Protein AF-A0A0Q4G9V9-F1 (afdb_monomer)

Mean predicted aligned error: 7.84 Å

Foldseek 3Di:
DFDFAPWDQPDQAWTWTDTPQKIKTKGDVVVLVVLVEPCVVVVVVCVVCVVVVFHKMKMAIGSRSSPTYNVSIDIDRPPPPPPD

Solvent-accessible surface area (backbone atoms only — not comparable to full-atom values): 4718 Å² total; per-residue (Å²): 135,79,61,67,43,72,71,47,69,48,88,91,42,35,39,34,25,32,46,88,78,31,29,34,40,38,30,47,69,68,45,34,51,74,33,62,23,60,49,67,82,52,48,60,56,43,49,58,43,40,75,73,75,40,52,68,37,41,38,33,57,25,74,49,50,69,75,29,47,50,87,43,38,50,75,40,66,57,71,75,79,71,79,126

Structure (mmCIF, N/CA/C/O backbone):
data_AF-A0A0Q4G9V9-F1
#
_entry.id   AF-A0A0Q4G9V9-F1
#
loop_
_atom_site.group_PDB
_atom_site.id
_atom_site.type_symbol
_atom_site.label_atom_id
_atom_site.label_alt_id
_atom_site.label_comp_id
_atom_site.label_asym_id
_atom_site.label_entity_id
_atom_site.label_seq_id
_atom_site.pdbx_PDB_ins_code
_atom_site.Cartn_x
_atom_site.Cartn_y
_atom_site.Cartn_z
_atom_site.occupancy
_atom_site.B_iso_or_equiv
_atom_site.auth_seq_id
_atom_site.auth_comp_id
_atom_site.auth_asym_id
_atom_site.auth_atom_id
_atom_site.pdbx_PDB_model_num
ATOM 1 N N . MET A 1 1 ? -11.860 18.183 5.564 1.00 41.78 1 MET A N 1
ATOM 2 C CA . MET A 1 1 ? -10.414 17.945 5.386 1.00 41.78 1 MET A CA 1
ATOM 3 C C . MET A 1 1 ? -10.032 16.897 6.410 1.00 41.78 1 MET A C 1
ATOM 5 O O . MET A 1 1 ? -9.634 17.247 7.513 1.00 41.78 1 MET A O 1
ATOM 9 N N . ASP A 1 2 ? -10.274 15.630 6.093 1.00 48.12 2 ASP A N 1
ATOM 10 C CA . ASP A 1 2 ? -9.925 14.519 6.974 1.00 48.12 2 ASP A CA 1
ATOM 11 C C . ASP A 1 2 ? -8.400 14.399 7.021 1.00 48.12 2 ASP A C 1
ATOM 13 O O . ASP A 1 2 ? -7.735 14.308 5.986 1.00 48.12 2 ASP A O 1
ATOM 17 N N . LYS A 1 3 ? -7.835 14.499 8.224 1.00 53.56 3 LYS A N 1
ATOM 18 C CA . LYS A 1 3 ? -6.397 14.365 8.445 1.00 53.56 3 LYS A CA 1
ATOM 19 C C . LYS A 1 3 ? -6.074 12.873 8.446 1.00 53.56 3 LYS A C 1
ATOM 21 O O . LYS A 1 3 ? -6.817 12.099 9.038 1.00 53.56 3 LYS A O 1
ATOM 26 N N . ALA A 1 4 ? -4.989 12.468 7.792 1.00 59.53 4 ALA A N 1
ATOM 27 C CA . ALA A 1 4 ? -4.475 11.118 7.978 1.00 59.53 4 ALA A CA 1
ATOM 28 C C . ALA A 1 4 ? -3.992 10.991 9.431 1.00 59.53 4 ALA A C 1
ATOM 30 O O . ALA A 1 4 ? -3.063 11.687 9.847 1.00 59.53 4 ALA A O 1
ATOM 31 N N . GLU A 1 5 ? -4.665 10.159 10.213 1.00 62.06 5 GLU A N 1
ATOM 32 C CA . GLU A 1 5 ? -4.309 9.819 11.583 1.00 62.06 5 GLU A CA 1
ATOM 33 C C . GLU A 1 5 ? -3.384 8.591 11.563 1.00 62.06 5 GLU A C 1
ATOM 35 O O . GLU A 1 5 ? -3.534 7.711 10.721 1.00 62.06 5 GLU A O 1
ATOM 40 N N . GLN A 1 6 ? -2.395 8.532 12.461 1.00 63.41 6 GLN A N 1
ATOM 41 C CA . GLN A 1 6 ? -1.423 7.422 12.552 1.00 63.41 6 GLN A CA 1
ATOM 42 C C . GLN A 1 6 ? -0.555 7.217 11.299 1.00 63.41 6 GLN A C 1
ATOM 44 O O . GLN A 1 6 ? -0.450 6.112 10.776 1.00 63.41 6 GLN A O 1
ATOM 49 N N . PHE A 1 7 ? 0.086 8.286 10.821 1.00 68.75 7 PHE A N 1
ATOM 50 C CA . PHE A 1 7 ? 1.078 8.187 9.753 1.00 68.75 7 PHE A CA 1
ATOM 51 C C . PHE A 1 7 ? 2.389 7.583 10.276 1.00 68.75 7 PHE A C 1
ATOM 53 O O . PHE A 1 7 ? 3.201 8.288 10.877 1.00 68.75 7 PHE A O 1
ATOM 60 N N . ASP A 1 8 ? 2.596 6.291 10.044 1.00 67.94 8 ASP A N 1
ATOM 61 C CA . ASP A 1 8 ? 3.836 5.594 10.373 1.00 67.94 8 ASP A CA 1
ATOM 62 C C . ASP A 1 8 ? 4.731 5.562 9.131 1.00 67.94 8 ASP A C 1
ATOM 64 O O . ASP A 1 8 ? 4.414 4.930 8.118 1.00 67.94 8 ASP A O 1
ATOM 68 N N . SER A 1 9 ? 5.813 6.343 9.176 1.00 62.97 9 SER A N 1
ATOM 69 C CA . SER A 1 9 ? 6.821 6.381 8.118 1.00 62.97 9 SER A CA 1
ATOM 70 C C . SER A 1 9 ? 7.902 5.361 8.418 1.00 62.97 9 SER A C 1
ATOM 72 O O . SER A 1 9 ? 8.870 5.658 9.119 1.00 62.97 9 SER A O 1
ATOM 74 N N . ALA A 1 10 ? 7.767 4.168 7.848 1.00 63.62 10 ALA A N 1
ATOM 75 C CA . ALA A 1 10 ? 8.839 3.190 7.857 1.00 63.62 10 ALA A CA 1
ATOM 76 C C . ALA A 1 10 ? 9.907 3.651 6.853 1.00 63.62 10 ALA A C 1
ATOM 78 O O . ALA A 1 10 ? 9.793 3.408 5.647 1.00 63.62 10 ALA 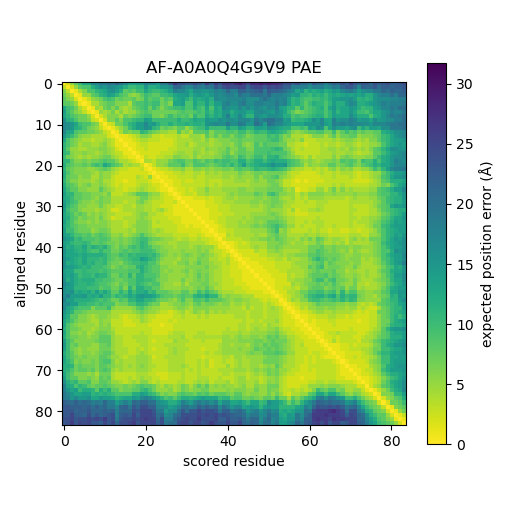A O 1
ATOM 79 N N . SER A 1 11 ? 10.910 4.380 7.357 1.00 54.56 11 SER A N 1
ATOM 80 C CA . SER A 1 11 ? 12.047 4.948 6.620 1.00 54.56 11 SER A CA 1
ATOM 81 C C . SER A 1 11 ? 12.559 4.012 5.516 1.00 54.56 11 SER A C 1
ATOM 83 O O . SER A 1 11 ? 13.282 3.056 5.783 1.00 54.56 11 SER A O 1
ATOM 85 N N . GLY A 1 12 ? 12.175 4.295 4.266 1.00 65.81 12 GLY A N 1
ATOM 86 C CA . GLY A 1 12 ? 12.641 3.596 3.060 1.00 65.81 12 GLY A CA 1
ATOM 87 C C . GLY A 1 12 ? 11.757 2.459 2.525 1.00 65.81 12 GLY A C 1
ATOM 88 O O . GLY A 1 12 ? 12.008 1.992 1.416 1.00 65.81 12 GLY A O 1
ATOM 89 N N . ILE A 1 13 ? 10.718 2.032 3.250 1.00 72.00 13 ILE A N 1
ATOM 90 C CA . ILE A 1 13 ? 9.817 0.936 2.833 1.00 72.00 13 ILE A CA 1
ATOM 91 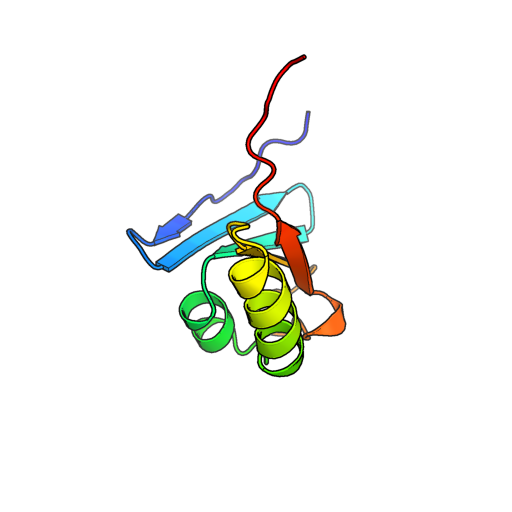C C . ILE A 1 13 ? 8.455 1.499 2.389 1.00 72.00 13 ILE A C 1
ATOM 93 O O . ILE A 1 13 ? 7.890 1.089 1.372 1.00 72.00 13 ILE A O 1
ATOM 97 N N . GLY A 1 14 ? 7.965 2.515 3.100 1.00 78.88 14 GLY A N 1
ATOM 98 C CA . GLY A 1 14 ? 6.752 3.241 2.750 1.00 78.88 14 GLY A CA 1
ATOM 99 C C . GLY A 1 14 ? 6.076 3.857 3.969 1.00 78.88 14 GLY A C 1
ATOM 100 O O . GLY A 1 14 ? 6.668 3.984 5.039 1.00 78.88 14 GLY A O 1
ATOM 101 N N . ILE A 1 15 ? 4.833 4.269 3.779 1.00 83.44 15 ILE A N 1
ATOM 102 C CA . ILE A 1 15 ? 4.018 5.001 4.740 1.00 83.44 15 ILE A CA 1
ATOM 103 C C . ILE A 1 15 ? 2.674 4.291 4.900 1.00 83.44 15 ILE A C 1
ATOM 105 O O . ILE A 1 15 ? 2.050 3.877 3.924 1.00 83.44 15 ILE A O 1
ATOM 109 N N . LYS A 1 16 ? 2.207 4.159 6.135 1.00 85.25 16 LYS A N 1
ATOM 110 C CA . LYS A 1 16 ? 0.865 3.660 6.455 1.00 85.25 16 LYS A CA 1
ATOM 111 C C . LYS A 1 16 ? 0.141 4.718 7.272 1.00 85.25 16 LYS A C 1
ATOM 113 O O . LYS A 1 16 ? 0.762 5.344 8.118 1.00 85.25 16 LYS A O 1
ATOM 118 N N . GLY A 1 17 ? -1.142 4.937 7.022 1.00 84.88 17 GLY A N 1
ATOM 119 C CA . GLY A 1 17 ? -1.950 5.898 7.765 1.00 84.88 17 GLY A CA 1
ATOM 120 C C . GLY A 1 17 ? -3.435 5.617 7.640 1.00 84.88 17 GLY A C 1
ATOM 121 O O . GLY A 1 17 ? -3.878 5.009 6.677 1.00 84.88 17 GLY A O 1
ATOM 122 N N . VAL A 1 18 ? -4.224 6.055 8.609 1.00 84.44 18 VAL A N 1
ATOM 123 C CA . VAL A 1 18 ? -5.678 5.889 8.624 1.00 84.44 18 VAL A CA 1
ATOM 124 C C . VAL A 1 18 ? -6.322 7.205 8.208 1.00 84.44 18 VAL A C 1
ATOM 126 O O . VAL A 1 18 ? -6.052 8.249 8.789 1.00 84.44 18 VAL A O 1
ATOM 129 N N . VAL A 1 19 ? -7.176 7.184 7.190 1.00 82.00 19 VAL A N 1
ATOM 130 C CA . VAL A 1 19 ? -7.960 8.350 6.773 1.00 82.00 19 VAL A CA 1
ATOM 131 C C . VAL A 1 19 ? -9.424 8.064 7.063 1.00 82.00 19 VAL A C 1
ATOM 133 O O . VAL A 1 19 ? -10.035 7.192 6.437 1.00 82.00 19 VAL A O 1
ATOM 136 N N . SER A 1 20 ? -9.992 8.831 7.994 1.00 79.88 20 SER A N 1
ATOM 137 C CA . SER A 1 20 ? -11.380 8.709 8.449 1.00 79.88 20 SER A CA 1
ATOM 138 C C . SER A 1 20 ? -11.679 7.326 9.056 1.00 79.88 20 SER A C 1
ATOM 140 O O . SER A 1 20 ? -11.512 7.137 10.254 1.00 79.88 20 SER A O 1
ATOM 142 N N . VAL A 1 21 ? -12.058 6.337 8.238 1.00 79.12 21 VAL A N 1
ATOM 143 C CA . VAL A 1 21 ? -12.383 4.955 8.659 1.00 79.12 21 VAL A CA 1
ATOM 144 C C . VAL A 1 21 ? -11.635 3.882 7.861 1.00 79.12 21 VAL A C 1
ATOM 146 O O . VAL A 1 21 ? -11.925 2.694 7.993 1.00 79.12 21 VAL A O 1
ATOM 149 N N . LYS A 1 22 ? -10.711 4.282 6.980 1.00 82.69 22 LYS A N 1
ATOM 150 C CA . LYS A 1 22 ? -9.956 3.363 6.121 1.00 82.69 22 LYS A CA 1
ATOM 151 C C . LYS A 1 22 ? -8.472 3.495 6.394 1.00 82.69 22 LYS A C 1
ATOM 153 O O . LYS A 1 22 ? -7.946 4.601 6.473 1.00 82.69 22 LYS A O 1
ATOM 158 N N . THR A 1 23 ? -7.796 2.365 6.470 1.00 88.25 23 THR A N 1
ATOM 159 C CA . THR A 1 23 ? -6.343 2.293 6.517 1.00 88.25 23 THR A CA 1
ATOM 160 C C . THR A 1 23 ? -5.797 2.343 5.096 1.00 88.25 23 THR A C 1
ATOM 162 O O . THR A 1 23 ? -6.207 1.581 4.221 1.00 88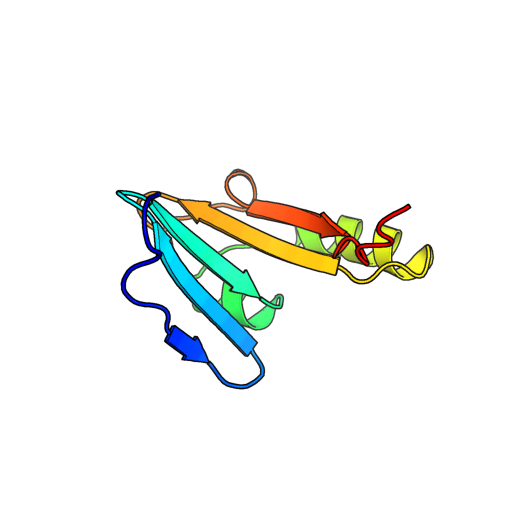.25 23 THR A O 1
ATOM 165 N N . LEU A 1 24 ? -4.877 3.265 4.863 1.00 87.56 24 LEU A N 1
ATOM 166 C CA . LEU A 1 24 ? -4.129 3.427 3.632 1.00 87.56 24 LEU A CA 1
ATOM 167 C C . LEU A 1 24 ? -2.677 3.011 3.866 1.00 87.56 24 LEU A C 1
ATOM 169 O O . LEU A 1 24 ? -2.055 3.403 4.850 1.00 87.56 24 LEU A O 1
ATOM 173 N N . ALA A 1 25 ? -2.120 2.262 2.927 1.00 87.50 25 ALA A N 1
ATOM 174 C CA . ALA A 1 25 ? -0.698 1.970 2.848 1.00 87.50 25 ALA A CA 1
ATOM 175 C C . ALA A 1 25 ? -0.180 2.443 1.490 1.00 87.50 25 ALA A C 1
ATOM 177 O O . ALA A 1 25 ? -0.770 2.130 0.458 1.00 87.50 25 ALA A O 1
ATOM 178 N N . ILE A 1 26 ? 0.911 3.201 1.482 1.00 86.12 26 ILE A N 1
ATOM 179 C CA . ILE A 1 26 ? 1.590 3.665 0.274 1.00 86.12 26 ILE A CA 1
ATOM 180 C C . ILE A 1 26 ? 3.049 3.257 0.382 1.00 86.12 26 ILE A C 1
ATOM 182 O O . ILE A 1 26 ? 3.726 3.623 1.337 1.00 86.12 26 ILE A O 1
ATOM 186 N N . GLY A 1 27 ? 3.571 2.523 -0.590 1.00 83.00 27 GLY A N 1
ATOM 187 C CA . GLY A 1 27 ? 4.953 2.072 -0.496 1.00 83.00 27 GLY A CA 1
ATOM 188 C C . GLY A 1 27 ? 5.412 1.206 -1.649 1.00 83.00 27 GLY A C 1
ATOM 189 O O . GLY A 1 27 ? 4.849 1.221 -2.747 1.00 83.00 27 GLY A O 1
ATOM 190 N N . ASN A 1 28 ? 6.483 0.471 -1.378 1.00 81.88 28 ASN A N 1
ATOM 191 C CA . ASN A 1 28 ? 7.028 -0.536 -2.275 1.00 81.88 28 ASN A CA 1
ATOM 192 C C . ASN A 1 28 ? 6.363 -1.908 -2.043 1.00 81.88 28 ASN A C 1
ATOM 194 O O . ASN A 1 28 ? 5.511 -2.069 -1.170 1.00 81.88 28 ASN A O 1
ATOM 198 N N . ALA A 1 29 ? 6.751 -2.905 -2.843 1.00 80.12 29 ALA A N 1
ATOM 199 C CA . ALA A 1 29 ? 6.220 -4.262 -2.710 1.00 80.12 29 ALA A CA 1
ATOM 200 C C . ALA A 1 29 ? 6.517 -4.873 -1.329 1.00 80.12 29 ALA A C 1
ATOM 202 O O . ALA A 1 29 ? 5.644 -5.514 -0.758 1.00 80.12 29 ALA A O 1
ATOM 203 N N . THR A 1 30 ? 7.683 -4.570 -0.750 1.00 83.06 30 THR A N 1
ATOM 204 C CA . THR A 1 30 ? 8.086 -5.054 0.576 1.00 83.06 3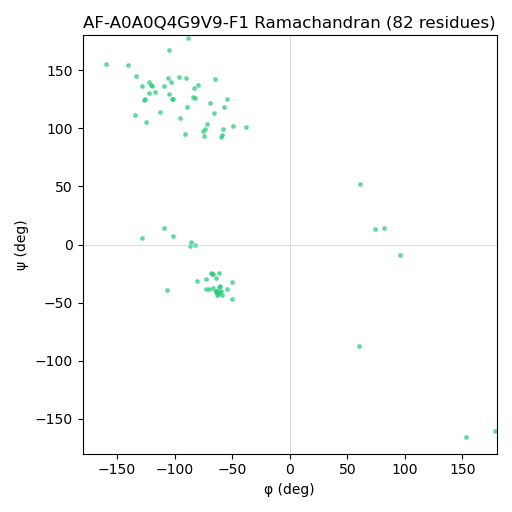0 THR A CA 1
ATOM 205 C C . THR A 1 30 ? 7.128 -4.610 1.682 1.00 83.06 30 THR A C 1
ATOM 207 O O . THR A 1 30 ? 6.805 -5.417 2.549 1.00 83.06 30 THR A O 1
ATOM 210 N N . LEU A 1 31 ? 6.626 -3.365 1.651 1.00 83.31 31 LEU A N 1
ATOM 211 C CA . LEU A 1 31 ? 5.594 -2.917 2.597 1.00 83.31 31 LEU A CA 1
ATOM 212 C C . LEU A 1 31 ? 4.340 -3.789 2.490 1.00 83.31 31 LEU A C 1
ATOM 214 O O . LEU A 1 31 ? 3.742 -4.160 3.492 1.00 83.31 31 LEU A O 1
ATOM 218 N N . MET A 1 32 ? 3.932 -4.091 1.262 1.00 86.31 32 MET A N 1
ATOM 219 C CA . MET A 1 32 ? 2.689 -4.804 0.995 1.00 86.31 32 MET A CA 1
ATOM 220 C C . MET A 1 32 ? 2.798 -6.279 1.377 1.00 86.31 32 MET A C 1
ATOM 222 O O . MET A 1 32 ? 1.884 -6.808 2.001 1.00 86.31 32 MET A O 1
ATOM 226 N N . GLU A 1 33 ? 3.950 -6.904 1.127 1.00 84.12 33 GLU A N 1
ATOM 227 C CA . GLU A 1 33 ? 4.263 -8.252 1.611 1.00 84.12 33 GLU A CA 1
ATOM 228 C C . GLU A 1 33 ? 4.240 -8.327 3.144 1.00 84.12 33 GLU A C 1
ATOM 230 O O . GLU A 1 33 ? 3.685 -9.271 3.703 1.00 84.12 33 GLU A O 1
ATOM 235 N N . GLN A 1 34 ? 4.771 -7.311 3.839 1.00 84.81 34 GLN A N 1
ATOM 236 C CA . GLN A 1 34 ? 4.698 -7.226 5.305 1.00 84.81 34 GLN A CA 1
ATOM 237 C C . GLN A 1 34 ? 3.262 -7.099 5.827 1.00 84.81 34 GLN A C 1
ATOM 239 O O . GLN A 1 34 ? 2.978 -7.542 6.936 1.00 84.81 34 GLN A O 1
ATOM 244 N N . LEU A 1 35 ? 2.369 -6.504 5.036 1.00 84.50 35 LEU A N 1
ATOM 245 C CA . LEU A 1 35 ? 0.941 -6.389 5.334 1.00 84.50 35 LEU A CA 1
ATOM 246 C C . LEU A 1 35 ? 0.143 -7.630 4.889 1.00 84.50 35 LEU A C 1
ATOM 248 O O . LEU A 1 35 ? -1.075 -7.638 5.022 1.00 84.50 35 LEU A O 1
ATOM 252 N N . GLY A 1 36 ? 0.798 -8.662 4.341 1.00 86.06 36 GLY A N 1
ATOM 253 C CA . GLY A 1 36 ? 0.135 -9.872 3.842 1.00 86.06 36 GLY A CA 1
ATOM 254 C C . GLY A 1 36 ? -0.622 -9.679 2.522 1.00 86.06 36 GLY A C 1
ATOM 255 O O . GLY A 1 36 ? -1.405 -10.540 2.120 1.00 86.06 36 GLY A O 1
ATOM 256 N N . ILE A 1 37 ? -0.391 -8.562 1.834 1.00 87.06 37 ILE A N 1
ATOM 257 C CA . ILE A 1 37 ? -1.059 -8.208 0.587 1.00 87.06 37 ILE A CA 1
ATOM 258 C C . ILE A 1 37 ? -0.259 -8.785 -0.580 1.00 87.06 37 ILE A C 1
ATOM 260 O O . ILE A 1 37 ? 0.879 -8.387 -0.836 1.00 87.06 37 ILE A O 1
ATOM 264 N N . ASP A 1 38 ? -0.882 -9.681 -1.343 1.00 85.25 38 ASP A N 1
ATOM 265 C CA . ASP A 1 38 ? -0.284 -10.193 -2.573 1.00 85.25 38 ASP A CA 1
ATOM 266 C C . ASP A 1 38 ? -0.290 -9.114 -3.665 1.00 85.25 38 ASP A C 1
ATOM 268 O O . ASP A 1 38 ? -1.313 -8.820 -4.281 1.00 85.25 38 ASP A O 1
ATOM 272 N N . VAL A 1 39 ? 0.866 -8.507 -3.915 1.00 81.19 39 VAL A N 1
ATOM 273 C CA . VAL A 1 39 ? 1.034 -7.473 -4.944 1.00 81.19 39 VAL A CA 1
ATOM 274 C C . VAL A 1 39 ? 1.676 -7.986 -6.226 1.00 81.19 39 VAL A C 1
ATOM 276 O O . VAL A 1 39 ? 1.927 -7.193 -7.134 1.00 81.19 39 VAL A O 1
ATOM 279 N N . VAL A 1 40 ? 1.881 -9.299 -6.358 1.00 81.44 40 VAL A N 1
ATOM 280 C CA . VAL A 1 40 ? 2.369 -9.948 -7.585 1.00 81.44 40 VAL A CA 1
ATOM 281 C C . VAL A 1 40 ? 1.576 -9.536 -8.837 1.00 81.44 40 VAL A C 1
ATOM 283 O O . VAL A 1 40 ? 2.205 -9.159 -9.830 1.00 81.44 40 VAL A O 1
ATOM 286 N N . PRO A 1 41 ? 0.224 -9.515 -8.843 1.00 78.25 41 PRO A N 1
ATOM 287 C CA . PRO A 1 41 ? -0.520 -9.089 -10.033 1.00 78.25 41 PRO A CA 1
ATOM 288 C C . PRO A 1 41 ? -0.342 -7.598 -10.351 1.00 78.25 41 PRO A C 1
ATOM 290 O O . PRO A 1 41 ? -0.460 -7.190 -11.510 1.00 78.25 41 PRO A O 1
ATOM 293 N N . LEU A 1 42 ? -0.022 -6.783 -9.345 1.00 77.69 42 LEU A N 1
ATOM 294 C CA . LEU A 1 42 ? 0.295 -5.377 -9.536 1.00 77.69 42 LEU A CA 1
ATOM 295 C C . LEU A 1 42 ? 1.760 -5.210 -9.999 1.00 77.69 42 LEU A C 1
ATOM 297 O O . LEU A 1 42 ? 2.048 -4.333 -10.805 1.00 77.69 42 LEU A O 1
ATOM 301 N N . ALA A 1 43 ? 2.698 -6.071 -9.595 1.00 76.38 43 ALA A N 1
ATOM 302 C CA . ALA A 1 43 ? 4.109 -5.984 -9.993 1.00 76.38 43 ALA A CA 1
ATOM 303 C C . ALA A 1 43 ? 4.309 -5.954 -11.522 1.00 76.38 43 ALA A C 1
ATOM 305 O O . ALA A 1 43 ? 5.115 -5.167 -12.014 1.00 76.38 43 ALA A O 1
ATOM 306 N N . ASN A 1 44 ? 3.515 -6.724 -12.277 1.00 79.81 44 ASN A N 1
ATOM 307 C CA . ASN A 1 44 ? 3.535 -6.694 -13.744 1.00 79.81 44 ASN A CA 1
ATOM 308 C C . ASN A 1 44 ? 3.127 -5.329 -14.321 1.00 79.81 44 ASN A C 1
ATOM 310 O O . ASN A 1 44 ? 3.771 -4.827 -15.238 1.00 79.81 44 ASN A O 1
ATOM 314 N N . GLN A 1 45 ? 2.075 -4.708 -13.783 1.00 77.31 45 GLN A N 1
ATOM 315 C CA . GLN A 1 45 ? 1.661 -3.368 -14.213 1.00 77.31 45 GLN A CA 1
ATOM 316 C C . GLN A 1 45 ? 2.715 -2.320 -13.841 1.00 77.31 45 GLN A C 1
ATOM 318 O O . GLN A 1 45 ? 3.013 -1.446 -14.654 1.00 77.31 45 GLN A O 1
ATOM 323 N N . ALA A 1 46 ? 3.353 -2.457 -12.676 1.00 77.88 46 ALA A N 1
ATOM 324 C CA . ALA A 1 46 ? 4.428 -1.563 -12.267 1.00 77.88 46 ALA A CA 1
ATOM 325 C C . ALA A 1 46 ? 5.620 -1.650 -13.2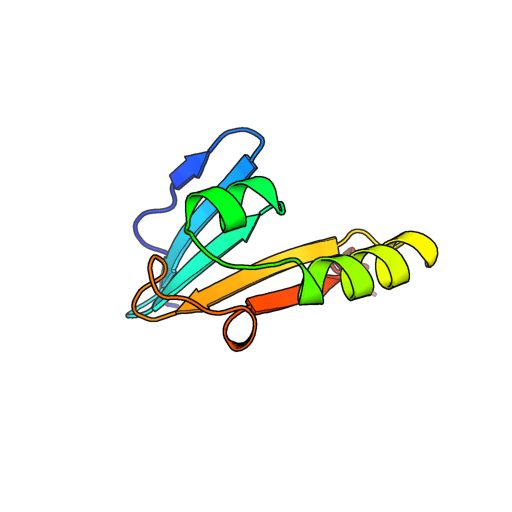16 1.00 77.88 46 ALA A C 1
ATOM 327 O O . ALA A 1 46 ? 6.205 -0.624 -13.549 1.00 77.88 46 ALA A O 1
ATOM 328 N N . GLU A 1 47 ? 5.971 -2.850 -13.672 1.00 80.62 47 GLU A N 1
ATOM 329 C CA . GLU A 1 47 ? 7.053 -3.035 -14.636 1.00 80.62 47 GLU A CA 1
ATOM 330 C C . GLU A 1 47 ? 6.730 -2.373 -15.979 1.00 80.62 47 GLU A C 1
ATOM 332 O O . GLU A 1 47 ? 7.575 -1.690 -16.548 1.00 80.62 47 GLU A O 1
ATOM 337 N N . VAL A 1 48 ? 5.482 -2.472 -16.450 1.00 81.62 48 VAL A N 1
ATOM 338 C CA . VAL A 1 48 ? 5.037 -1.792 -17.678 1.00 81.62 48 VAL A CA 1
ATOM 339 C C . VAL A 1 48 ? 5.134 -0.268 -17.551 1.00 81.62 48 VAL A C 1
ATOM 341 O O . VAL A 1 48 ? 5.580 0.398 -18.485 1.00 81.62 48 VAL A O 1
ATOM 344 N N . LEU A 1 49 ? 4.734 0.297 -16.412 1.00 80.31 49 LEU A N 1
ATOM 345 C CA . LEU A 1 49 ? 4.820 1.739 -16.155 1.00 80.31 49 LEU A CA 1
ATOM 346 C C . LEU A 1 49 ? 6.286 2.193 -15.988 1.00 80.31 49 LEU A C 1
ATOM 348 O O . LEU A 1 49 ? 6.683 3.220 -16.540 1.00 80.31 49 LEU A O 1
ATOM 352 N N . ARG A 1 50 ? 7.135 1.389 -15.331 1.00 78.38 50 ARG A N 1
ATOM 353 C CA . ARG A 1 50 ? 8.587 1.636 -15.242 1.00 78.38 50 ARG A CA 1
ATOM 354 C C . ARG A 1 50 ? 9.274 1.570 -16.598 1.00 78.38 50 ARG A C 1
ATOM 356 O O . ARG A 1 50 ? 10.106 2.424 -16.891 1.00 78.38 50 ARG A O 1
ATOM 363 N N . ALA A 1 51 ? 8.890 0.620 -17.447 1.00 82.06 51 ALA A N 1
ATOM 364 C CA . ALA A 1 51 ? 9.387 0.511 -18.815 1.00 82.06 51 ALA A CA 1
ATOM 365 C C . ALA A 1 51 ? 9.033 1.746 -19.664 1.00 82.06 51 ALA A C 1
ATOM 367 O O . ALA A 1 51 ? 9.740 2.065 -20.617 1.00 82.06 51 ALA A O 1
ATOM 368 N N . ARG A 1 52 ? 7.973 2.480 -19.298 1.00 81.31 52 ARG A N 1
ATOM 369 C CA . ARG A 1 52 ? 7.609 3.774 -19.900 1.00 81.31 52 ARG A CA 1
ATOM 370 C C . ARG A 1 52 ? 8.389 4.963 -19.324 1.00 81.31 52 ARG A C 1
ATOM 372 O O . ARG A 1 52 ? 8.187 6.085 -19.776 1.00 81.31 52 ARG A O 1
ATOM 379 N N . GLY A 1 53 ? 9.282 4.735 -18.361 1.00 78.44 53 GLY A N 1
ATOM 380 C CA . GLY A 1 53 ? 10.040 5.781 -17.671 1.00 78.44 53 GLY A CA 1
ATOM 381 C C . GLY A 1 53 ? 9.265 6.457 -16.540 1.00 78.44 53 GLY A C 1
ATOM 382 O O . GLY A 1 53 ? 9.681 7.516 -16.071 1.00 78.44 53 GLY A O 1
ATOM 383 N N . ALA A 1 54 ? 8.149 5.873 -16.099 1.00 77.12 54 ALA A N 1
ATOM 384 C CA . ALA A 1 54 ? 7.336 6.440 -15.041 1.00 77.12 54 ALA A CA 1
ATOM 385 C C . ALA A 1 54 ? 7.672 5.830 -13.673 1.00 77.12 54 ALA A C 1
ATOM 387 O O . ALA A 1 54 ? 7.989 4.645 -13.537 1.00 77.12 54 ALA A O 1
ATOM 388 N N . SER A 1 55 ? 7.605 6.655 -12.630 1.00 75.50 55 SER A N 1
ATOM 389 C CA . SER A 1 55 ? 7.795 6.196 -11.253 1.00 75.50 55 SER A CA 1
ATOM 390 C C . SER A 1 55 ? 6.492 5.599 -10.737 1.00 75.50 55 SER A C 1
ATOM 392 O O . SER A 1 55 ? 5.462 6.259 -10.776 1.00 75.50 55 SER A O 1
ATOM 394 N N . VAL A 1 56 ? 6.520 4.367 -10.235 1.00 79.19 56 VAL A N 1
ATOM 395 C CA . VAL A 1 56 ? 5.3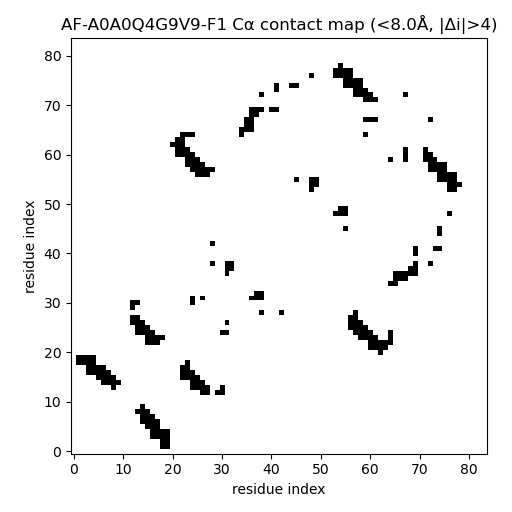15 3.675 -9.752 1.00 79.19 56 VAL A CA 1
ATOM 396 C C . VAL A 1 56 ? 5.292 3.657 -8.235 1.00 79.19 56 VAL A C 1
ATOM 398 O O . VAL A 1 56 ? 6.260 3.222 -7.609 1.00 79.19 56 VAL A O 1
ATOM 401 N N . MET A 1 57 ? 4.166 4.069 -7.658 1.00 81.19 57 MET A N 1
ATOM 402 C CA . MET A 1 57 ? 3.881 3.934 -6.233 1.00 81.19 57 MET A CA 1
ATOM 403 C C . MET A 1 57 ? 2.671 3.013 -6.052 1.00 81.19 57 MET A C 1
ATOM 405 O O . MET A 1 57 ? 1.649 3.189 -6.722 1.00 81.19 57 MET A O 1
ATOM 409 N N . LEU A 1 58 ? 2.779 2.019 -5.163 1.00 84.50 58 LEU A N 1
ATOM 410 C CA . LEU A 1 58 ? 1.618 1.225 -4.765 1.00 84.50 58 LEU A CA 1
ATOM 411 C C . LEU A 1 58 ? 0.854 1.968 -3.681 1.00 84.50 58 LEU A C 1
ATOM 413 O O . LEU A 1 58 ? 1.455 2.430 -2.713 1.00 84.50 58 LEU A O 1
ATOM 417 N N . LEU A 1 59 ? -0.464 2.011 -3.832 1.00 86.31 59 LEU A N 1
ATOM 418 C CA . LEU A 1 59 ? -1.410 2.505 -2.847 1.00 86.31 59 LEU A CA 1
ATOM 419 C C . LEU A 1 59 ? -2.455 1.415 -2.592 1.00 86.31 59 LEU A C 1
ATOM 421 O O . LEU A 1 59 ? -3.127 0.965 -3.514 1.00 86.31 59 LEU A O 1
ATOM 425 N N . CYS A 1 60 ? -2.633 1.027 -1.338 1.00 88.81 60 CYS A N 1
ATOM 426 C CA . CYS A 1 60 ? -3.688 0.118 -0.906 1.00 88.81 60 CYS A CA 1
ATOM 427 C C . CYS A 1 60 ? -4.573 0.827 0.109 1.00 88.81 60 CYS A C 1
ATOM 429 O O . CYS A 1 60 ? -4.062 1.505 1.000 1.00 88.81 60 CYS A O 1
ATOM 431 N N . ALA A 1 61 ? -5.891 0.683 -0.022 1.00 88.69 61 ALA A N 1
ATOM 432 C CA . A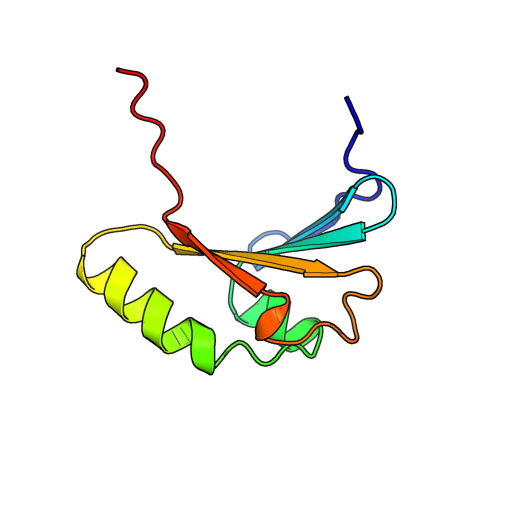LA A 1 61 ? -6.851 1.311 0.877 1.00 88.69 61 ALA A CA 1
ATOM 433 C C . ALA A 1 61 ? -7.928 0.301 1.280 1.00 88.69 61 ALA A C 1
ATOM 435 O O . ALA A 1 61 ? -8.771 -0.077 0.471 1.00 88.69 61 ALA A O 1
ATOM 436 N N . SER A 1 62 ? -7.931 -0.097 2.548 1.00 88.75 62 SER A N 1
ATOM 437 C CA . SER A 1 62 ? -8.890 -1.056 3.098 1.00 88.75 62 SER A CA 1
ATOM 438 C C . SER A 1 62 ? -9.322 -0.632 4.498 1.00 88.75 62 SER A C 1
ATOM 440 O O . SER A 1 62 ? -8.596 0.070 5.196 1.00 88.75 62 SER A O 1
ATOM 442 N N . ALA A 1 63 ? -10.510 -1.051 4.934 1.00 88.31 63 ALA A N 1
ATOM 443 C CA . ALA A 1 63 ? -10.890 -0.913 6.343 1.00 88.31 63 ALA A CA 1
ATOM 444 C C . ALA A 1 63 ? -9.934 -1.714 7.247 1.00 88.31 63 ALA A C 1
ATOM 446 O O . ALA A 1 63 ? -9.543 -1.237 8.308 1.00 88.31 63 ALA A O 1
ATOM 447 N N . ASP A 1 64 ? -9.500 -2.881 6.766 1.00 89.00 64 ASP A N 1
ATOM 448 C CA . ASP A 1 64 ? -8.539 -3.761 7.419 1.00 89.00 64 ASP A CA 1
ATOM 449 C C . ASP A 1 64 ? -7.379 -4.029 6.453 1.00 89.00 64 ASP A C 1
ATOM 451 O O . ASP A 1 64 ? -7.546 -4.711 5.439 1.00 89.00 64 ASP A O 1
ATOM 455 N N . ILE A 1 65 ? -6.230 -3.398 6.705 1.00 86.38 65 ILE A N 1
ATOM 456 C CA . ILE A 1 65 ? -5.081 -3.475 5.794 1.00 86.38 65 ILE A CA 1
ATOM 457 C C . ILE A 1 65 ? -4.402 -4.851 5.840 1.00 86.38 65 ILE A C 1
ATOM 459 O O . ILE A 1 65 ? -3.901 -5.300 4.818 1.00 86.38 65 ILE A O 1
A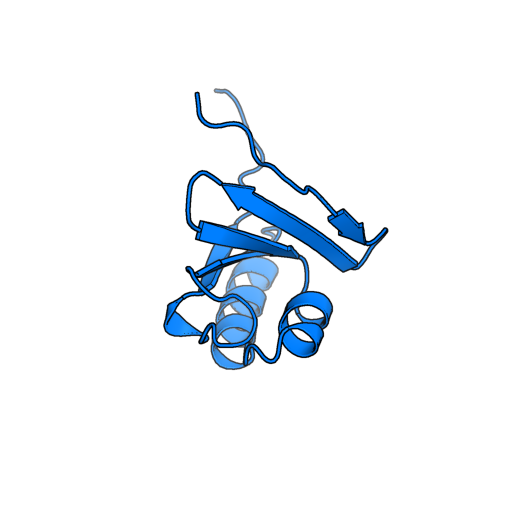TOM 463 N N . ASP A 1 66 ? -4.466 -5.534 6.985 1.00 85.94 66 ASP A N 1
ATOM 464 C CA . ASP A 1 66 ? -3.940 -6.892 7.198 1.00 85.94 66 ASP A CA 1
ATOM 465 C C . ASP A 1 66 ? -4.704 -7.954 6.383 1.00 85.94 66 ASP A C 1
ATOM 467 O O . ASP A 1 66 ? -4.169 -9.009 6.049 1.00 85.94 66 ASP A O 1
ATOM 471 N N . ARG A 1 67 ? -5.970 -7.683 6.031 1.00 87.94 67 ARG A N 1
ATOM 472 C CA . ARG A 1 67 ? -6.786 -8.516 5.128 1.00 87.94 67 ARG A CA 1
ATOM 473 C C . ARG A 1 67 ? -7.037 -7.875 3.767 1.00 87.94 67 ARG A C 1
ATOM 475 O O . ARG A 1 67 ? -7.927 -8.332 3.040 1.00 87.94 67 ARG A O 1
ATOM 482 N N . ALA A 1 68 ? -6.300 -6.826 3.413 1.00 87.69 68 ALA A N 1
ATOM 483 C CA . ALA A 1 68 ? -6.431 -6.214 2.100 1.00 87.69 68 ALA A CA 1
ATOM 484 C C . ALA A 1 68 ? -5.983 -7.194 1.007 1.00 87.69 68 ALA A C 1
ATOM 486 O O . ALA A 1 68 ? -5.029 -7.957 1.169 1.00 87.69 68 ALA A O 1
ATOM 487 N N . ARG A 1 69 ? -6.684 -7.181 -0.127 1.00 87.81 69 ARG A N 1
ATOM 488 C CA . ARG A 1 69 ? -6.312 -7.972 -1.302 1.00 87.81 69 ARG A CA 1
ATOM 489 C C . ARG A 1 69 ? -5.706 -7.085 -2.374 1.00 87.81 69 ARG A C 1
ATOM 491 O O . ARG A 1 69 ? -5.860 -5.869 -2.365 1.00 87.81 69 ARG A O 1
ATOM 498 N N . SER A 1 70 ? -5.095 -7.723 -3.365 1.00 84.44 70 SER A N 1
ATOM 499 C CA . SER A 1 70 ? -4.617 -7.063 -4.582 1.00 84.44 70 SER A CA 1
ATOM 500 C C . SER A 1 70 ? -5.676 -6.177 -5.256 1.00 84.44 70 SER A C 1
ATOM 502 O O . SER A 1 70 ? -5.336 -5.141 -5.811 1.00 84.44 70 SER A O 1
ATOM 504 N N . THR A 1 71 ? -6.960 -6.539 -5.168 1.00 86.94 71 THR A N 1
ATOM 505 C CA . THR A 1 71 ? -8.098 -5.739 -5.660 1.00 86.94 71 THR A CA 1
ATOM 506 C C . THR A 1 71 ? -8.346 -4.445 -4.888 1.00 86.94 71 THR A C 1
ATOM 508 O O . THR A 1 71 ? -8.926 -3.520 -5.448 1.00 86.94 71 THR A O 1
ATOM 511 N N . ASP A 1 72 ? -7.924 -4.371 -3.626 1.00 88.44 72 ASP A N 1
ATOM 512 C CA . ASP A 1 72 ? -8.005 -3.165 -2.787 1.00 88.44 72 ASP A CA 1
ATOM 513 C C . ASP A 1 72 ? -6.777 -2.256 -2.983 1.00 88.44 72 ASP A C 1
ATOM 515 O O . ASP A 1 72 ? -6.666 -1.175 -2.392 1.00 88.44 72 ASP A O 1
ATOM 519 N N . CYS A 1 73 ? -5.844 -2.701 -3.826 1.00 87.69 73 CYS A N 1
ATOM 520 C CA . CYS A 1 73 ? -4.637 -1.996 -4.191 1.00 87.69 73 CYS A CA 1
ATOM 521 C C . CYS A 1 73 ? -4.737 -1.442 -5.604 1.00 87.69 73 CYS A C 1
ATOM 523 O O . CYS A 1 73 ? -5.269 -2.052 -6.528 1.00 87.69 73 CYS A O 1
ATOM 525 N N . SER A 1 74 ? -4.167 -0.263 -5.778 1.00 85.00 74 SER A N 1
ATOM 526 C CA . SER A 1 74 ? -4.020 0.403 -7.059 1.00 85.00 74 SER A CA 1
ATOM 527 C C . SER A 1 74 ? -2.594 0.915 -7.187 1.00 85.00 74 SER A C 1
ATOM 529 O O . SER A 1 74 ? -1.937 1.290 -6.215 1.00 85.00 74 SER A O 1
ATOM 531 N N . GLN A 1 75 ? -2.083 0.883 -8.410 1.00 81.94 75 GLN A N 1
ATOM 532 C CA . GLN A 1 75 ? -0.802 1.491 -8.728 1.00 81.94 75 GLN A CA 1
ATOM 533 C C . GLN A 1 75 ? -1.086 2.801 -9.413 1.00 81.94 75 GLN A C 1
ATOM 535 O O . GLN A 1 75 ? -1.811 2.836 -10.407 1.00 81.94 75 GLN A O 1
ATOM 540 N N . SER A 1 76 ? -0.515 3.866 -8.877 1.00 72.94 76 SER A N 1
ATOM 541 C CA . SER A 1 76 ? -0.477 5.125 -9.590 1.00 72.94 76 SER A CA 1
ATOM 542 C C . SER A 1 76 ? 0.922 5.289 -10.148 1.00 72.94 76 SER A C 1
ATOM 544 O O . SER A 1 76 ? 1.916 5.026 -9.459 1.00 72.94 76 SER A O 1
ATOM 546 N N . GLU A 1 77 ? 1.008 5.802 -11.372 1.00 69.12 77 GLU A N 1
ATOM 547 C CA . GLU A 1 77 ? 2.162 6.627 -11.689 1.00 69.12 77 GLU A CA 1
ATOM 548 C C . GLU A 1 77 ? 2.206 7.719 -10.628 1.00 69.12 77 GLU A C 1
ATOM 550 O O . GLU A 1 77 ? 1.200 8.389 -10.361 1.00 69.12 77 GLU A O 1
ATOM 555 N N . ALA A 1 78 ? 3.342 7.834 -9.949 1.00 60.84 78 ALA A N 1
ATOM 556 C CA . ALA A 1 78 ? 3.657 9.012 -9.182 1.00 60.84 78 ALA A CA 1
ATOM 557 C C . ALA A 1 78 ? 3.633 10.141 -10.204 1.00 60.84 78 ALA A C 1
ATOM 559 O O . ALA A 1 78 ? 4.589 10.316 -10.957 1.00 60.84 78 ALA A O 1
ATOM 560 N N . ALA A 1 79 ? 2.481 10.806 -10.308 1.00 50.16 79 ALA A N 1
ATOM 561 C CA . ALA A 1 79 ? 2.316 11.967 -11.144 1.00 50.16 79 ALA A CA 1
ATOM 562 C C . ALA A 1 79 ? 3.359 12.956 -10.643 1.00 50.16 79 ALA A C 1
ATOM 564 O O . ALA A 1 79 ? 3.178 13.592 -9.600 1.00 50.16 79 ALA A O 1
ATOM 565 N N . ASP A 1 80 ? 4.481 13.025 -11.360 1.00 46.59 80 ASP A N 1
ATOM 566 C CA . ASP A 1 80 ? 5.309 14.207 -11.399 1.00 46.59 80 ASP A CA 1
ATOM 567 C C . ASP A 1 80 ? 4.311 15.321 -11.679 1.00 46.59 80 ASP A C 1
ATOM 569 O O . ASP A 1 80 ? 3.728 15.411 -12.764 1.00 46.59 80 ASP A O 1
ATOM 573 N N . ARG A 1 81 ? 3.964 16.067 -10.628 1.00 44.72 81 ARG A N 1
ATOM 574 C CA . ARG A 1 81 ? 3.202 17.289 -10.773 1.00 44.72 81 ARG A CA 1
ATOM 575 C C . ARG A 1 81 ? 4.080 18.162 -11.656 1.00 44.72 81 ARG A C 1
ATOM 577 O O . ARG A 1 81 ? 4.915 18.896 -11.145 1.00 44.72 81 ARG A O 1
ATOM 584 N N . ARG A 1 82 ? 3.866 18.108 -12.966 1.00 39.56 82 ARG A N 1
ATOM 585 C CA . ARG A 1 82 ? 3.962 19.301 -13.784 1.00 39.56 82 ARG A CA 1
ATOM 586 C C . ARG A 1 82 ? 2.691 20.079 -13.476 1.00 39.56 82 ARG A C 1
ATOM 588 O O . ARG A 1 82 ? 1.638 19.721 -14.006 1.00 39.56 82 ARG A O 1
ATOM 595 N N . PRO A 1 83 ? 2.714 21.082 -12.578 1.00 40.91 83 PRO A N 1
ATOM 596 C CA . PRO A 1 83 ? 1.774 22.164 -12.768 1.00 40.91 83 PRO A CA 1
ATOM 597 C C . PRO A 1 83 ? 2.072 22.709 -14.169 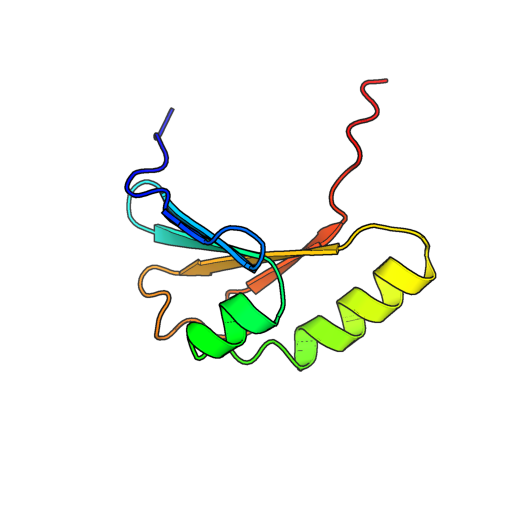1.00 40.91 83 PRO A C 1
ATOM 599 O O . PRO A 1 83 ? 3.212 23.072 -14.467 1.00 40.91 83 PRO A O 1
ATOM 602 N N . VAL A 1 84 ? 1.080 22.624 -15.054 1.00 47.91 84 VAL A N 1
ATOM 603 C CA . VAL A 1 84 ? 1.048 23.484 -16.240 1.00 47.91 84 VAL A CA 1
ATOM 604 C C . VAL A 1 84 ? 0.996 24.941 -15.805 1.00 47.91 84 VAL A C 1
ATOM 606 O O . VAL A 1 84 ? 0.406 25.208 -14.730 1.00 47.91 84 VAL A O 1
#

Radius of gyration: 13.06 Å; Cα contacts (8 Å, |Δi|>4): 147; chains: 1; bounding box: 25×34×32 Å

Sequence (84 aa):
MDKAEQFDSASGIGIKGVVSVKTLAIGNATLMEQLGIDVVPLANQAEVLRARGASVMLLCASADIDRARSTDCSQSEAADRRPV

Nearest PDB structures (foldseek):
  4byg-assembly1_A  TM=8.058E-01  e=3.903E-04  Legionella pneumophila subsp. pneumophila str. Philadelphia 1
  7qbz-assembly1_A  TM=7.435E-01  e=1.405E-02  Sulfitobacter sp. NAS-14.1
  5lbk-assembly2_B  TM=6.472E-01  e=8.987E-02  Arabidopsis thaliana
  4r77-assembly3_A  TM=3.462E-01  e=1.239E+00  Streptococcus pneumoniae
  4r78-assembly1_A  TM=3.319E-01  e=3.034E+00  Streptococcus pneumoniae

Secondary structure (DSSP, 8-state):
---EEEEEEETTTEEEEEETTEEEEEE-HHHHHHTT---HHHHHHHHHHHHTT--EEEEEEESSSTT--GGGEEEEE-------

pLDDT: mean 76.51, std 13.12, range [39.56, 89.0]